Protein AF-A0A525CJ12-F1 (afdb_monomer)

Sequence (76 aa):
MNTSWWRNVTHFTAKEFACPETGEALVSCDLVVMLDKARTFTATPFTITSGYRSPAHNRKVGGVPGSAHTKGLAAD

Solvent-accessible surface area (backbone atoms only — not comparable to full-atom values): 4545 Å² total; per-residue (Å²): 131,88,69,71,65,56,79,78,44,85,81,70,56,65,71,52,29,18,12,90,90,76,64,49,56,50,65,42,68,66,59,52,53,52,51,41,50,50,33,62,74,66,73,46,93,80,77,62,79,40,19,15,30,51,72,66,54,31,53,74,75,69,49,62,90,88,42,46,27,64,70,14,72,40,70,72

Nearest PDB structures (foldseek):
  1lbu-assembly1_A  TM=6.607E-01  e=7.936E-03  Streptomyces albus G

pLDDT: mean 95.02, std 7.67, range [53.25, 98.31]

Radius of gyration: 12.52 Å; Cα contacts (8 Å, |Δi|>4): 101; chains: 1; bounding box: 32×21×31 Å

Mean predicted aligned error: 2.87 Å

Secondary structure (DSSP, 8-state):
--GGGGGG-SS--GGGGS-TTT------HHHHHHHHHHHHHHT-----S-----HHHHHHTTPPTT-GGGGT----

Structure (mmCIF, N/CA/C/O backbone):
data_AF-A0A525CJ12-F1
#
_entry.id   AF-A0A525CJ12-F1
#
loop_
_atom_site.group_PDB
_atom_site.id
_atom_site.type_symbol
_atom_site.label_atom_id
_atom_site.label_alt_id
_atom_site.label_comp_id
_atom_site.label_asym_id
_atom_site.label_entity_id
_atom_site.label_seq_id
_atom_site.pdbx_PDB_ins_code
_atom_site.Cartn_x
_atom_site.Cartn_y
_atom_site.Cartn_z
_atom_site.occupancy
_atom_site.B_iso_or_equiv
_atom_site.auth_seq_id
_atom_site.auth_comp_id
_atom_site.auth_asym_id
_atom_site.auth_atom_id
_atom_site.pdbx_PDB_model_num
ATOM 1 N N . MET A 1 1 ? 8.661 10.096 9.711 1.00 53.25 1 MET A N 1
ATOM 2 C CA . MET A 1 1 ? 8.886 8.811 9.012 1.00 53.25 1 MET A CA 1
ATOM 3 C C . MET A 1 1 ? 9.703 9.098 7.768 1.00 53.25 1 MET A C 1
ATOM 5 O O . MET A 1 1 ? 9.353 10.022 7.045 1.00 53.25 1 MET A O 1
ATOM 9 N N . ASN A 1 2 ? 10.815 8.395 7.558 1.00 57.25 2 ASN A N 1
ATOM 10 C CA . ASN A 1 2 ? 11.644 8.607 6.375 1.00 57.25 2 ASN A CA 1
ATOM 11 C C . ASN A 1 2 ? 10.926 8.008 5.155 1.00 57.25 2 ASN A C 1
ATOM 13 O O . ASN A 1 2 ? 10.880 6.794 4.994 1.00 57.25 2 ASN A O 1
ATOM 17 N N . THR A 1 3 ? 10.316 8.854 4.330 1.00 68.50 3 THR A N 1
ATOM 18 C CA . THR A 1 3 ? 9.613 8.459 3.098 1.00 68.50 3 THR A CA 1
ATOM 19 C C . THR A 1 3 ? 10.573 8.256 1.920 1.00 68.50 3 THR A C 1
ATOM 21 O O . THR A 1 3 ? 10.133 8.076 0.788 1.00 68.50 3 THR A O 1
ATOM 24 N N . SER A 1 4 ? 11.890 8.269 2.166 1.00 81.56 4 SER A N 1
ATOM 25 C CA . SER A 1 4 ? 12.931 8.174 1.137 1.00 81.56 4 SER A CA 1
ATOM 26 C C . SER A 1 4 ? 12.868 6.912 0.280 1.00 81.56 4 SER A C 1
ATOM 28 O O . SER A 1 4 ? 13.374 6.941 -0.841 1.00 81.56 4 SER A O 1
ATOM 30 N N . TRP A 1 5 ? 12.261 5.836 0.783 1.00 89.31 5 TRP A N 1
ATOM 31 C CA . TRP A 1 5 ? 12.172 4.544 0.104 1.00 89.31 5 TRP A CA 1
ATOM 32 C C . TRP A 1 5 ? 11.250 4.561 -1.117 1.00 89.31 5 TRP A C 1
ATOM 34 O O . TRP A 1 5 ? 11.456 3.761 -2.024 1.00 89.31 5 TRP A O 1
ATOM 44 N N . TRP A 1 6 ? 10.311 5.511 -1.205 1.00 93.62 6 TRP A N 1
ATOM 45 C CA . TRP A 1 6 ? 9.472 5.695 -2.396 1.00 93.62 6 TRP A CA 1
ATOM 46 C C . TRP A 1 6 ? 10.289 5.980 -3.660 1.00 93.62 6 TRP A C 1
ATOM 48 O O . TRP A 1 6 ? 9.815 5.721 -4.756 1.00 93.62 6 TRP A O 1
ATOM 58 N N . ARG A 1 7 ? 11.542 6.443 -3.527 1.00 92.06 7 ARG A N 1
ATOM 59 C CA . ARG A 1 7 ? 12.468 6.593 -4.663 1.00 92.06 7 ARG A CA 1
ATOM 60 C C . ARG A 1 7 ? 12.814 5.267 -5.349 1.00 92.06 7 ARG A C 1
ATOM 62 O O . ARG A 1 7 ? 13.275 5.293 -6.481 1.00 92.06 7 ARG A O 1
ATOM 69 N N . ASN A 1 8 ? 12.606 4.139 -4.668 1.00 91.38 8 ASN A N 1
ATOM 70 C CA . ASN A 1 8 ? 12.841 2.794 -5.193 1.00 91.38 8 ASN A CA 1
ATOM 71 C C . ASN A 1 8 ? 11.556 2.131 -5.725 1.00 91.38 8 ASN A C 1
ATOM 73 O O . ASN A 1 8 ? 11.590 0.953 -6.068 1.00 91.38 8 ASN A O 1
ATOM 77 N N . VAL A 1 9 ? 10.432 2.853 -5.750 1.00 96.56 9 VAL A N 1
ATOM 78 C CA . VAL A 1 9 ? 9.144 2.389 -6.280 1.00 96.56 9 VAL A CA 1
ATOM 79 C C . VAL A 1 9 ? 8.901 3.103 -7.599 1.00 96.56 9 VAL A C 1
ATOM 81 O O . VAL A 1 9 ? 8.994 4.326 -7.669 1.00 96.56 9 VAL A O 1
ATOM 84 N N . THR A 1 10 ? 8.598 2.343 -8.646 1.00 97.31 10 THR A N 1
ATOM 85 C CA . THR A 1 10 ? 8.490 2.881 -10.010 1.00 97.31 10 THR A CA 1
A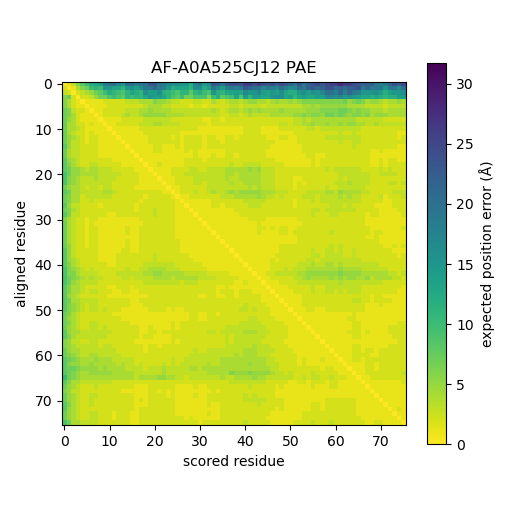TOM 86 C C . THR A 1 10 ? 7.039 3.040 -10.438 1.00 97.31 10 THR A C 1
ATOM 88 O O . THR A 1 10 ? 6.687 3.971 -11.158 1.00 97.31 10 THR A O 1
ATOM 91 N N . HIS A 1 11 ? 6.191 2.110 -10.010 1.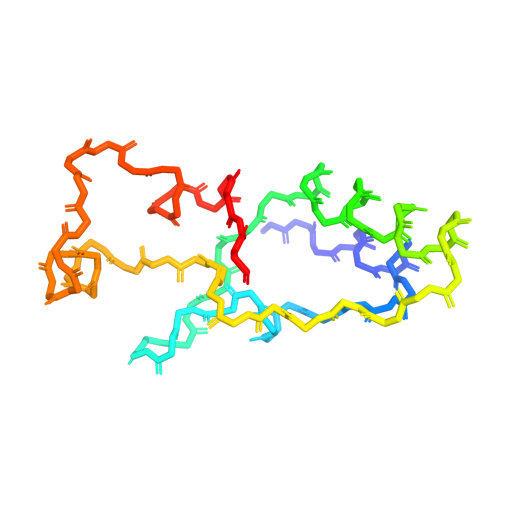00 98.12 11 HIS A N 1
ATOM 92 C CA . HIS A 1 11 ? 4.878 1.888 -10.601 1.00 98.12 11 HIS A CA 1
ATOM 93 C C . HIS A 1 11 ? 3.719 2.435 -9.780 1.00 98.12 11 HIS A C 1
ATOM 95 O O . HIS A 1 11 ? 2.610 2.524 -10.309 1.00 98.12 11 HIS A O 1
ATOM 101 N N . PHE A 1 12 ? 3.966 2.774 -8.517 1.00 97.62 12 PHE A N 1
ATOM 102 C CA . PHE A 1 12 ? 2.938 3.196 -7.576 1.00 97.62 12 PHE A CA 1
ATOM 103 C C . PHE A 1 12 ? 3.325 4.459 -6.816 1.00 97.62 12 PHE A C 1
ATOM 105 O O . PHE A 1 12 ? 4.497 4.766 -6.599 1.00 97.62 12 PHE A O 1
ATOM 112 N N . THR A 1 13 ? 2.304 5.147 -6.328 1.00 96.25 13 THR A N 1
ATOM 113 C CA . THR A 1 13 ? 2.400 6.337 -5.491 1.00 96.25 13 THR A CA 1
ATOM 114 C C . THR A 1 13 ? 1.705 6.116 -4.151 1.00 96.25 13 THR A C 1
ATOM 116 O O . THR A 1 13 ? 0.773 5.323 -4.033 1.00 96.25 13 THR A O 1
ATOM 119 N N . ALA A 1 14 ? 2.094 6.878 -3.126 1.00 95.38 14 ALA A N 1
ATOM 120 C CA . ALA A 1 14 ? 1.451 6.795 -1.811 1.00 95.38 14 ALA A CA 1
ATOM 121 C C . ALA A 1 14 ? -0.064 7.070 -1.864 1.00 95.38 14 ALA A C 1
ATOM 123 O O . ALA A 1 14 ? -0.823 6.499 -1.084 1.00 95.38 14 ALA A O 1
ATOM 124 N N . LYS A 1 15 ? -0.511 7.921 -2.799 1.00 96.50 15 LYS A N 1
ATOM 125 C CA . LYS A 1 15 ? -1.920 8.301 -2.950 1.00 96.50 15 LYS A CA 1
ATOM 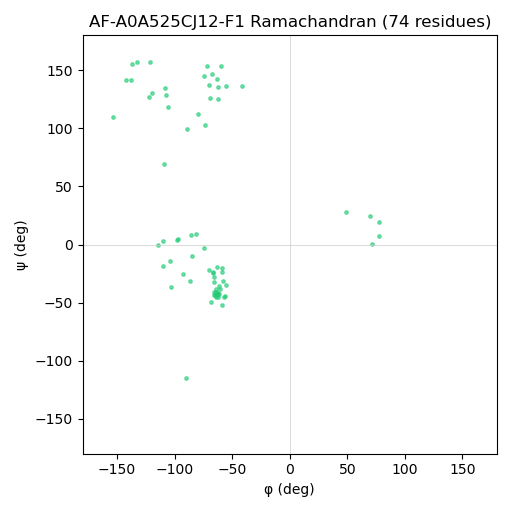126 C C . LYS A 1 15 ? -2.807 7.125 -3.366 1.00 96.50 15 LYS A C 1
ATOM 128 O O . LYS A 1 15 ? -3.954 7.076 -2.942 1.00 96.50 15 LYS A O 1
ATOM 133 N N . GLU A 1 16 ? -2.288 6.181 -4.146 1.00 97.75 16 GLU A N 1
ATOM 134 C CA . GLU A 1 16 ? -3.035 4.984 -4.566 1.00 97.75 16 GLU A CA 1
ATOM 135 C C . GLU A 1 16 ? -3.353 4.050 -3.393 1.00 97.75 16 GLU A C 1
ATOM 137 O O . GLU A 1 16 ? -4.331 3.314 -3.433 1.00 97.75 16 GLU A O 1
ATOM 142 N N . PHE A 1 17 ? -2.573 4.127 -2.312 1.00 97.81 17 PHE A N 1
ATOM 143 C CA . PHE A 1 17 ? -2.814 3.366 -1.087 1.00 97.81 17 PHE A CA 1
ATOM 144 C C . PHE A 1 17 ? -3.547 4.172 -0.010 1.00 97.81 17 PHE A C 1
ATOM 146 O O . PHE A 1 17 ? -3.715 3.679 1.107 1.00 97.81 17 PHE A O 1
ATOM 153 N N . ALA A 1 18 ? -3.952 5.411 -0.296 1.00 97.75 18 ALA A N 1
ATOM 154 C CA . ALA A 1 18 ? -4.606 6.257 0.688 1.00 97.75 18 ALA A CA 1
ATOM 155 C C . ALA A 1 18 ? -6.051 5.816 0.945 1.00 97.75 18 ALA A C 1
ATOM 157 O O . ALA A 1 18 ? -6.773 5.414 0.034 1.00 97.75 18 ALA A O 1
ATOM 158 N N . CYS A 1 19 ? -6.497 5.959 2.191 1.00 97.38 19 CYS A N 1
ATOM 159 C CA . CYS A 1 19 ? -7.903 5.802 2.535 1.00 97.38 19 CYS A CA 1
ATOM 160 C C . CYS A 1 19 ? -8.727 6.866 1.788 1.00 97.38 19 CYS A C 1
ATOM 162 O O . CYS A 1 19 ? -8.452 8.057 1.954 1.00 97.38 19 CYS A O 1
ATOM 164 N N . PRO A 1 20 ? -9.756 6.489 1.007 1.00 93.00 20 PRO A N 1
ATOM 165 C CA . PRO A 1 20 ? -10.489 7.433 0.160 1.00 93.00 20 PRO A CA 1
ATOM 166 C C . PRO A 1 20 ? -11.278 8.471 0.965 1.00 93.00 20 PRO A C 1
ATOM 168 O O . PRO A 1 20 ? -11.549 9.560 0.471 1.00 93.00 20 PRO A O 1
ATOM 171 N N . GLU A 1 21 ? -11.640 8.149 2.210 1.00 94.44 21 GLU A N 1
ATOM 172 C CA . GLU A 1 21 ? -12.411 9.050 3.072 1.00 94.44 21 GLU A CA 1
ATOM 173 C C . GLU A 1 21 ? -11.540 10.029 3.859 1.00 94.44 21 GLU A C 1
ATOM 175 O O . GLU A 1 21 ? -11.984 11.135 4.149 1.00 94.44 21 GLU A O 1
ATOM 180 N N . THR A 1 22 ? -10.319 9.633 4.230 1.00 95.81 22 THR A N 1
ATOM 181 C CA . THR A 1 22 ? -9.451 10.455 5.094 1.00 95.81 22 THR A CA 1
ATOM 182 C C . THR A 1 22 ? -8.243 11.029 4.363 1.00 95.81 22 THR A C 1
ATOM 184 O O . THR A 1 22 ? -7.618 11.959 4.859 1.00 95.81 22 THR A O 1
ATOM 187 N N . GLY A 1 23 ? -7.879 10.476 3.203 1.00 95.31 23 GLY A N 1
ATOM 188 C CA . GLY A 1 23 ? -6.641 10.792 2.491 1.00 95.31 23 GLY A CA 1
ATOM 189 C C . GLY A 1 23 ? -5.375 10.256 3.170 1.00 95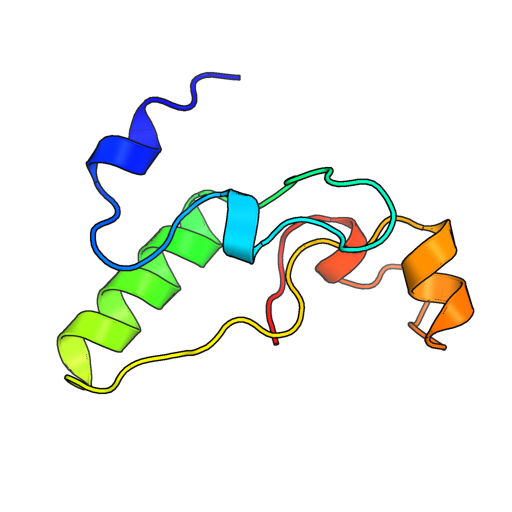.31 23 GLY A C 1
ATOM 190 O O . GLY A 1 23 ? -4.275 10.454 2.656 1.00 95.31 23 GLY A O 1
ATOM 191 N N . GLU A 1 24 ? -5.500 9.569 4.308 1.00 95.31 24 GLU A N 1
ATOM 192 C CA . GLU A 1 24 ? -4.359 9.011 5.032 1.00 95.31 24 GLU A CA 1
ATOM 193 C C . GLU A 1 24 ? -3.739 7.850 4.250 1.00 95.31 24 GLU A C 1
ATOM 195 O O . GLU A 1 24 ? -4.422 6.884 3.915 1.00 95.31 24 GLU A O 1
ATOM 200 N N . ALA A 1 25 ? -2.432 7.923 4.000 1.00 92.75 25 ALA A N 1
ATOM 201 C CA . ALA A 1 25 ? -1.662 6.903 3.291 1.00 92.75 25 ALA A CA 1
ATOM 202 C C . ALA A 1 25 ? -0.726 6.154 4.251 1.00 92.75 25 ALA A C 1
ATOM 204 O O . ALA A 1 25 ? 0.496 6.317 4.209 1.00 92.75 25 ALA A O 1
ATOM 205 N N . LEU A 1 26 ? -1.301 5.349 5.149 1.00 94.50 26 LEU A N 1
ATOM 206 C CA . LEU A 1 26 ? -0.532 4.474 6.033 1.00 94.50 26 LEU A CA 1
ATOM 207 C C . LEU A 1 26 ? -0.320 3.126 5.341 1.00 94.50 26 LEU A C 1
ATOM 209 O O . LEU A 1 26 ? -1.209 2.283 5.332 1.00 94.50 26 LEU A O 1
ATOM 213 N N . VAL A 1 27 ? 0.855 2.931 4.743 1.00 96.31 27 VAL A N 1
ATOM 214 C CA . VAL A 1 27 ? 1.192 1.710 3.999 1.00 96.31 27 VAL A CA 1
ATOM 215 C C . VAL A 1 27 ? 2.616 1.253 4.305 1.00 96.31 27 VAL A C 1
ATOM 217 O O . VAL A 1 27 ? 3.527 2.068 4.472 1.00 96.31 27 VAL A O 1
ATOM 220 N N . SER A 1 28 ? 2.804 -0.061 4.397 1.00 96.50 28 SER A N 1
ATOM 221 C CA . SER A 1 28 ? 4.113 -0.677 4.596 1.00 96.50 28 SER A CA 1
ATOM 222 C C . SER A 1 28 ? 4.994 -0.555 3.351 1.00 96.50 28 SER A C 1
ATOM 224 O O . SER A 1 28 ? 4.549 -0.821 2.235 1.00 96.50 28 SER A O 1
ATOM 226 N N . CYS A 1 29 ? 6.272 -0.227 3.562 1.00 95.75 29 CYS A N 1
ATOM 227 C CA . CYS A 1 29 ? 7.298 -0.251 2.518 1.00 95.75 29 CYS A CA 1
ATOM 228 C C . CYS A 1 29 ? 7.397 -1.630 1.855 1.00 95.75 29 CYS A C 1
ATOM 230 O O . CYS A 1 29 ? 7.443 -1.724 0.630 1.00 95.75 29 CYS A O 1
ATOM 232 N N . ASP A 1 30 ? 7.384 -2.699 2.652 1.00 96.62 30 ASP A N 1
ATOM 233 C CA . ASP A 1 30 ? 7.564 -4.063 2.154 1.00 96.62 30 ASP A CA 1
ATOM 234 C C . ASP A 1 30 ? 6.420 -4.479 1.226 1.00 96.62 30 ASP A C 1
ATOM 236 O O . ASP A 1 30 ? 6.669 -5.049 0.166 1.00 96.62 30 ASP A O 1
ATOM 240 N N . LEU A 1 31 ? 5.178 -4.122 1.578 1.00 97.44 31 LEU A N 1
ATOM 241 C CA . LEU A 1 31 ? 4.009 -4.370 0.733 1.00 97.44 31 LEU A CA 1
ATOM 242 C C . LEU A 1 31 ? 4.172 -3.697 -0.635 1.00 97.44 31 LEU A C 1
ATOM 244 O O . LEU A 1 31 ? 4.036 -4.351 -1.667 1.00 97.44 31 LEU A O 1
ATOM 248 N N . VAL A 1 32 ? 4.492 -2.401 -0.645 1.00 97.69 32 VAL A N 1
ATOM 249 C CA . VAL A 1 32 ? 4.604 -1.629 -1.890 1.00 97.69 32 VAL A CA 1
ATOM 250 C C . VAL A 1 32 ? 5.759 -2.137 -2.750 1.00 97.69 32 VAL A C 1
ATOM 252 O O . VAL A 1 32 ? 5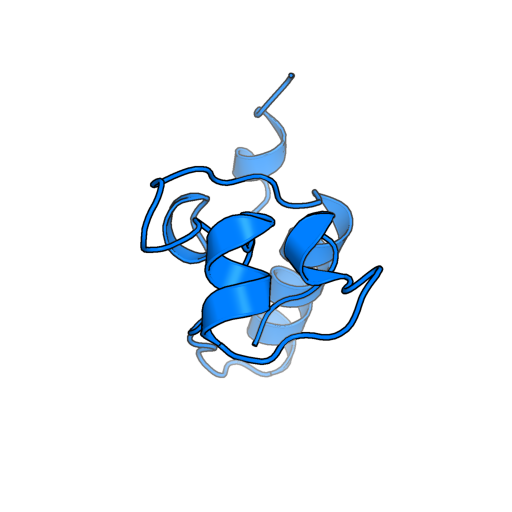.585 -2.322 -3.951 1.00 97.69 32 VAL A O 1
ATOM 255 N N . VAL A 1 33 ? 6.919 -2.425 -2.155 1.00 96.81 33 VAL A N 1
ATOM 256 C CA . VAL A 1 33 ? 8.076 -2.960 -2.889 1.00 96.81 33 VAL A CA 1
ATOM 257 C C . VAL A 1 33 ? 7.778 -4.345 -3.473 1.00 96.81 33 VAL A C 1
ATOM 259 O O . VAL A 1 33 ? 8.201 -4.636 -4.592 1.00 96.81 33 VAL A O 1
ATOM 262 N N . MET A 1 34 ? 7.050 -5.209 -2.759 1.00 97.25 34 MET A N 1
ATOM 263 C CA . MET A 1 34 ? 6.640 -6.511 -3.298 1.00 97.25 34 MET A CA 1
ATOM 264 C C . MET A 1 34 ? 5.664 -6.363 -4.469 1.00 97.25 34 MET A C 1
ATOM 266 O O . MET A 1 34 ? 5.846 -7.029 -5.488 1.00 97.25 34 MET A O 1
ATOM 270 N N . LEU A 1 35 ? 4.679 -5.465 -4.364 1.00 98.06 35 LEU A N 1
ATOM 271 C CA . LEU A 1 35 ? 3.741 -5.178 -5.452 1.00 98.06 35 LEU A CA 1
ATOM 272 C C . LEU A 1 35 ? 4.451 -4.588 -6.680 1.00 98.06 35 LEU A C 1
ATOM 274 O O . LEU A 1 35 ? 4.179 -5.009 -7.801 1.00 98.06 35 LEU A O 1
ATOM 278 N N . ASP A 1 36 ? 5.391 -3.659 -6.485 1.00 98.19 36 ASP A N 1
ATOM 279 C CA . ASP A 1 36 ? 6.175 -3.031 -7.561 1.00 98.19 36 ASP A CA 1
ATOM 280 C C . ASP A 1 36 ? 7.018 -4.063 -8.329 1.00 98.19 36 ASP A C 1
ATOM 282 O O . ASP A 1 36 ? 7.022 -4.097 -9.566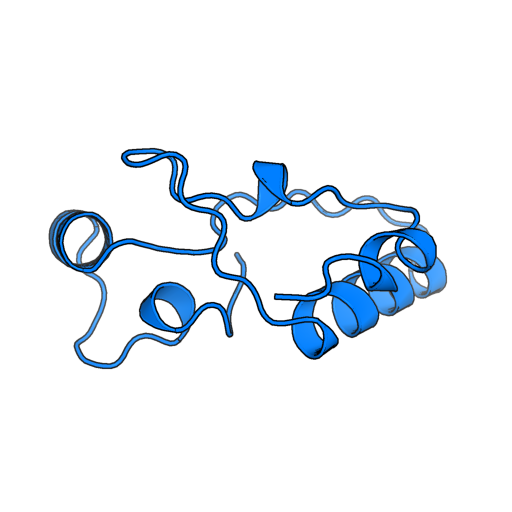 1.00 98.19 36 ASP A O 1
ATOM 286 N N . LYS A 1 37 ? 7.647 -4.990 -7.594 1.00 97.75 37 LYS A N 1
ATOM 287 C CA . LYS A 1 37 ? 8.363 -6.137 -8.169 1.00 97.75 37 LYS A CA 1
ATOM 288 C C . LYS A 1 37 ? 7.426 -7.079 -8.918 1.00 97.75 37 LYS A C 1
ATOM 290 O O . LYS A 1 37 ? 7.753 -7.486 -10.029 1.00 97.75 37 LYS A O 1
ATOM 295 N N . ALA A 1 38 ? 6.270 -7.413 -8.346 1.00 98.12 38 ALA A N 1
ATOM 296 C CA . ALA A 1 38 ? 5.292 -8.291 -8.984 1.00 98.12 38 ALA A CA 1
ATOM 297 C C . ALA A 1 38 ? 4.735 -7.685 -10.285 1.00 98.12 38 ALA A C 1
ATOM 299 O O . ALA A 1 38 ? 4.658 -8.374 -11.304 1.00 98.12 38 ALA A O 1
ATOM 300 N N . ARG A 1 39 ? 4.427 -6.382 -10.294 1.00 98.25 39 ARG A N 1
ATOM 301 C CA . ARG A 1 39 ? 4.021 -5.647 -11.501 1.00 98.25 39 ARG A CA 1
ATOM 302 C C . ARG A 1 39 ? 5.123 -5.636 -12.562 1.00 98.25 39 ARG A C 1
ATOM 304 O O . ARG A 1 39 ? 4.842 -5.866 -13.734 1.00 98.25 39 ARG A O 1
ATOM 311 N N . THR A 1 40 ? 6.378 -5.434 -12.158 1.00 97.88 40 THR A N 1
ATOM 312 C CA . THR A 1 40 ? 7.530 -5.507 -13.074 1.00 97.88 40 THR A CA 1
ATOM 313 C C . THR A 1 40 ? 7.686 -6.907 -13.672 1.00 97.88 40 THR A C 1
ATOM 315 O O . THR A 1 40 ? 7.857 -7.044 -14.878 1.00 97.88 40 THR A O 1
ATOM 318 N N . PHE A 1 41 ? 7.583 -7.949 -12.845 1.00 98.31 41 PHE A N 1
ATOM 319 C CA . PHE A 1 41 ? 7.740 -9.342 -13.265 1.00 98.31 41 PHE A CA 1
ATOM 320 C C . PHE A 1 41 ? 6.641 -9.802 -14.230 1.00 98.31 41 PHE A C 1
ATOM 322 O O . PHE A 1 41 ? 6.916 -10.495 -15.203 1.00 98.31 41 PHE A O 1
ATOM 329 N N . THR A 1 42 ? 5.395 -9.409 -13.967 1.00 97.88 42 THR A N 1
ATOM 330 C CA . THR A 1 42 ? 4.234 -9.805 -14.781 1.00 97.88 42 THR A CA 1
ATOM 331 C C . THR A 1 42 ? 4.015 -8.917 -16.004 1.00 97.88 42 THR A C 1
ATOM 333 O O . THR A 1 42 ? 3.161 -9.236 -16.831 1.00 97.88 42 THR A O 1
ATOM 336 N N . ALA A 1 43 ? 4.732 -7.789 -16.104 1.00 96.88 43 ALA A N 1
ATOM 337 C CA . ALA A 1 43 ? 4.546 -6.760 -17.130 1.00 96.88 43 ALA A CA 1
ATOM 338 C C . ALA A 1 43 ? 3.074 -6.325 -17.313 1.00 96.88 43 ALA A C 1
ATOM 340 O O . ALA A 1 43 ? 2.671 -5.894 -18.393 1.00 96.88 43 ALA A O 1
ATOM 341 N N . THR A 1 44 ? 2.267 -6.433 -16.252 1.00 96.06 44 THR A N 1
ATOM 342 C CA . THR A 1 44 ? 0.827 -6.150 -16.263 1.00 96.06 44 THR A CA 1
ATOM 343 C C . THR A 1 44 ? 0.517 -5.026 -15.272 1.00 96.06 44 THR A C 1
ATOM 345 O O . THR A 1 44 ? 0.953 -5.101 -14.122 1.00 96.06 44 THR A O 1
ATOM 348 N N . PRO A 1 45 ? -0.225 -3.973 -15.666 1.00 97.38 45 PRO A N 1
ATOM 349 C CA . PRO A 1 45 ? -0.626 -2.918 -14.741 1.00 97.38 45 PRO A CA 1
ATOM 350 C C . PRO A 1 45 ? -1.526 -3.453 -13.623 1.00 97.38 45 PRO A C 1
ATOM 352 O O . PRO A 1 45 ? -2.479 -4.181 -13.889 1.00 97.38 45 PRO A O 1
ATOM 355 N N . PHE A 1 46 ? -1.255 -3.045 -12.383 1.00 97.94 46 PHE A N 1
ATOM 356 C CA . PHE A 1 46 ? -2.125 -3.308 -11.235 1.00 97.94 46 PHE A CA 1
ATOM 357 C C . PHE A 1 46 ? -2.790 -2.003 -10.813 1.00 97.94 46 PHE A C 1
ATOM 359 O O . PHE A 1 46 ? -2.116 -0.978 -10.699 1.00 97.94 46 PHE A O 1
ATOM 366 N N . THR A 1 47 ? -4.094 -2.050 -10.567 1.00 97.69 47 THR A N 1
ATOM 367 C CA . THR A 1 47 ? -4.858 -0.923 -10.033 1.00 97.69 47 THR A CA 1
ATOM 368 C C . THR A 1 47 ? -5.167 -1.200 -8.575 1.00 97.69 47 THR A C 1
ATOM 370 O O . THR A 1 47 ? -5.869 -2.159 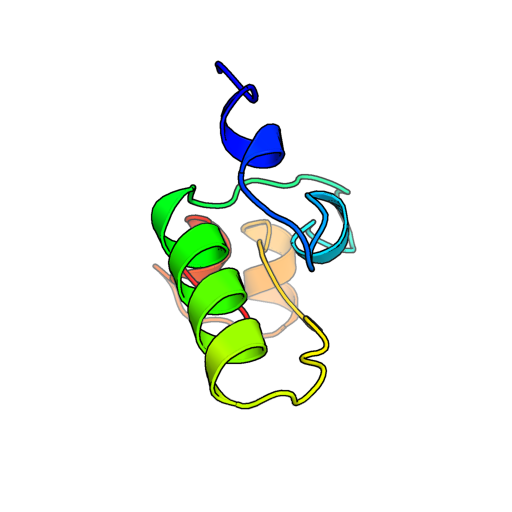-8.283 1.00 97.69 47 THR A O 1
ATOM 373 N N . ILE A 1 48 ? -4.666 -0.349 -7.680 1.00 97.75 48 ILE A N 1
ATOM 374 C CA . ILE A 1 48 ? -5.025 -0.411 -6.264 1.00 97.75 48 ILE A CA 1
ATOM 375 C C . ILE A 1 48 ? -6.382 0.266 -6.098 1.00 97.75 48 ILE A C 1
ATOM 377 O O . ILE A 1 48 ? -6.525 1.470 -6.311 1.00 97.75 48 ILE A O 1
ATOM 381 N N . THR A 1 49 ? -7.387 -0.525 -5.752 1.00 96.62 49 THR A N 1
ATOM 382 C CA . THR A 1 49 ? -8.749 -0.051 -5.488 1.00 96.62 49 THR A CA 1
ATOM 383 C C . THR A 1 49 ? -8.958 0.251 -4.010 1.00 96.62 49 THR A C 1
ATOM 385 O O . THR A 1 49 ? -9.782 1.099 -3.662 1.00 96.62 49 THR A O 1
ATOM 388 N N . SER A 1 50 ? -8.185 -0.394 -3.130 1.00 96.25 50 SER A N 1
ATOM 389 C CA . SER A 1 50 ? -8.223 -0.126 -1.697 1.00 96.25 50 SER A CA 1
ATOM 390 C C . SER A 1 50 ? -6.894 -0.450 -1.015 1.00 96.25 50 SER A C 1
ATOM 392 O O . SER A 1 50 ? -6.576 -1.611 -0.788 1.00 96.25 50 SER A O 1
ATOM 394 N N . GLY A 1 51 ? -6.166 0.576 -0.571 1.00 97.31 51 GLY A N 1
ATOM 395 C CA . GLY A 1 51 ? -5.000 0.424 0.306 1.00 97.31 51 GLY A CA 1
ATOM 396 C C . GLY A 1 51 ? -5.365 0.479 1.790 1.00 97.31 51 GLY A C 1
ATOM 397 O O . GLY A 1 51 ? -6.071 -0.383 2.317 1.00 97.31 51 GLY A O 1
ATOM 398 N N . TYR A 1 52 ? -4.879 1.508 2.483 1.00 98.19 52 TYR A N 1
ATOM 399 C CA . TYR A 1 52 ? -5.208 1.763 3.880 1.00 98.19 52 TYR A CA 1
ATOM 400 C C . TYR A 1 52 ? -6.697 2.058 4.061 1.00 98.19 52 TYR A C 1
ATOM 402 O O . TYR A 1 52 ? -7.313 2.776 3.275 1.00 98.19 52 TYR A O 1
ATOM 410 N N . ARG A 1 53 ? -7.269 1.563 5.160 1.00 98.31 53 ARG A N 1
ATOM 411 C CA . ARG A 1 53 ? -8.616 1.935 5.600 1.00 98.31 53 ARG A CA 1
ATOM 412 C C . ARG A 1 53 ? -8.539 2.496 7.007 1.00 98.31 53 ARG A C 1
ATOM 414 O O . ARG A 1 53 ? -8.050 1.822 7.911 1.00 98.31 53 ARG A O 1
ATOM 421 N N . SER A 1 54 ? -9.093 3.688 7.223 1.00 97.56 54 SER A N 1
ATOM 422 C CA . SER A 1 54 ? -9.315 4.162 8.590 1.00 97.56 54 SER A CA 1
ATOM 423 C C . SER A 1 54 ? -10.240 3.181 9.332 1.00 97.56 54 SER A C 1
ATOM 425 O O . SER A 1 54 ? -11.064 2.511 8.697 1.00 97.56 54 SER A O 1
ATOM 427 N N . PRO A 1 55 ? -10.177 3.083 10.672 1.00 96.88 55 PRO A N 1
ATOM 428 C CA . PRO A 1 55 ? -11.082 2.211 11.421 1.00 96.88 55 PRO A CA 1
ATOM 429 C C . PRO A 1 55 ? -12.566 2.490 11.141 1.00 96.88 55 PRO A C 1
ATOM 431 O O . PRO A 1 55 ? -13.374 1.562 11.121 1.00 96.88 55 PRO A O 1
ATOM 434 N N . ALA A 1 56 ? -12.929 3.756 10.9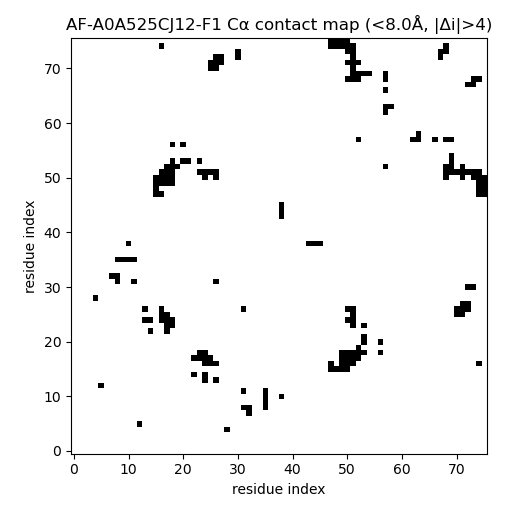08 1.00 97.06 56 ALA A N 1
ATOM 435 C CA . ALA A 1 56 ? -14.290 4.153 10.555 1.00 97.06 56 ALA A CA 1
ATOM 436 C C . ALA A 1 56 ? -14.687 3.653 9.160 1.00 97.06 56 ALA A C 1
ATOM 438 O O . ALA A 1 56 ? -15.723 2.999 9.030 1.00 97.06 56 ALA A O 1
ATOM 439 N N . HIS A 1 57 ? -13.838 3.879 8.153 1.00 97.31 57 HIS A N 1
ATOM 440 C CA . HIS A 1 57 ? -14.088 3.407 6.794 1.00 97.31 57 HIS A CA 1
ATOM 441 C C . HIS A 1 57 ? -14.141 1.873 6.738 1.00 97.31 57 HIS A C 1
ATOM 443 O O . HIS A 1 57 ? -15.073 1.316 6.168 1.00 97.31 57 HIS A O 1
ATOM 449 N N . ASN A 1 58 ? -13.219 1.176 7.421 1.00 98.06 58 ASN A N 1
ATOM 450 C CA . ASN A 1 58 ? -13.219 -0.287 7.506 1.00 98.06 58 ASN A CA 1
ATOM 451 C C . ASN A 1 58 ? -14.539 -0.825 8.076 1.00 98.06 58 ASN A C 1
ATOM 453 O O . ASN A 1 58 ? -15.101 -1.746 7.499 1.00 98.06 58 ASN A O 1
ATOM 457 N N . ARG A 1 59 ? -15.076 -0.236 9.157 1.00 97.56 59 ARG A N 1
ATOM 458 C CA . ARG A 1 59 ? -16.394 -0.632 9.690 1.00 97.56 59 ARG A CA 1
ATOM 459 C C . ARG A 1 59 ? -17.526 -0.358 8.702 1.00 97.56 59 ARG A C 1
ATOM 461 O O . ARG A 1 59 ? -18.402 -1.200 8.545 1.00 97.56 59 ARG A O 1
ATOM 468 N N . LYS A 1 60 ? -17.507 0.801 8.038 1.00 97.38 60 LYS A N 1
ATOM 469 C CA . LYS A 1 60 ? -18.542 1.211 7.078 1.00 97.38 60 LYS A CA 1
ATOM 470 C C . LYS A 1 60 ? -18.655 0.248 5.895 1.00 97.38 60 LYS A C 1
ATOM 472 O O . LYS A 1 60 ? -19.766 -0.043 5.469 1.00 97.38 60 LYS A O 1
ATOM 477 N N . VAL A 1 61 ? -17.530 -0.268 5.399 1.00 96.50 61 VAL A N 1
ATOM 478 C CA . VAL A 1 61 ? -17.500 -1.254 4.303 1.00 96.50 61 VAL A CA 1
ATOM 479 C C . VAL A 1 61 ? -17.647 -2.708 4.781 1.00 96.50 61 VAL A C 1
ATOM 481 O O . VAL A 1 61 ? -17.474 -3.628 3.990 1.00 96.50 61 VAL A O 1
ATOM 484 N N . GLY A 1 62 ? -17.946 -2.940 6.067 1.00 97.38 62 GLY A N 1
ATOM 485 C CA . GLY A 1 62 ? -18.145 -4.285 6.624 1.00 97.38 62 GLY A CA 1
ATOM 486 C C . GLY A 1 62 ? -16.857 -5.076 6.885 1.00 97.38 62 GLY A C 1
ATOM 487 O O . GLY A 1 62 ? -16.892 -6.298 6.993 1.00 97.38 62 GLY A O 1
ATOM 488 N N . GLY A 1 63 ? -15.710 -4.402 6.985 1.00 96.56 63 GLY A N 1
ATOM 489 C CA . GLY A 1 63 ? -14.425 -5.028 7.277 1.00 96.56 63 GLY A CA 1
ATOM 490 C C . GLY A 1 63 ? -14.341 -5.598 8.696 1.00 96.56 63 GLY A C 1
ATOM 491 O O . GLY A 1 63 ? -14.876 -5.040 9.656 1.00 96.56 63 GLY A O 1
ATOM 492 N N . VAL A 1 64 ? -13.603 -6.699 8.842 1.00 97.31 64 VAL A N 1
ATOM 493 C CA . VAL A 1 64 ? -13.453 -7.411 10.120 1.00 97.31 64 VAL A CA 1
ATOM 494 C C . VAL A 1 64 ? -12.577 -6.649 11.128 1.00 97.31 64 VAL A C 1
ATOM 496 O O . VAL A 1 64 ? -11.683 -5.888 10.730 1.00 97.31 64 VAL A O 1
ATOM 499 N N . PRO A 1 65 ? -12.772 -6.865 12.444 1.00 94.56 65 PRO A N 1
ATOM 500 C CA . PRO A 1 65 ? -11.829 -6.413 13.461 1.00 94.56 65 PRO A CA 1
ATOM 501 C C . PRO A 1 65 ? -10.417 -6.945 13.188 1.00 94.56 65 PRO A C 1
ATOM 503 O O . PRO A 1 65 ? -10.231 -8.110 12.853 1.00 94.56 65 PRO A O 1
ATOM 506 N N . GLY A 1 66 ? -9.406 -6.086 13.327 1.00 94.56 66 GLY A N 1
ATOM 507 C CA . GLY A 1 66 ? -8.007 -6.473 13.114 1.00 94.56 66 GLY A CA 1
ATOM 508 C C . GLY A 1 66 ? -7.566 -6.591 11.650 1.00 94.56 66 GLY A C 1
ATOM 509 O O . GLY A 1 66 ? -6.427 -7.015 11.429 1.00 94.56 66 GLY A O 1
ATOM 510 N N . SER A 1 67 ? -8.421 -6.187 10.697 1.00 97.75 67 SER A N 1
ATOM 511 C CA . SER A 1 67 ? -8.142 -6.115 9.254 1.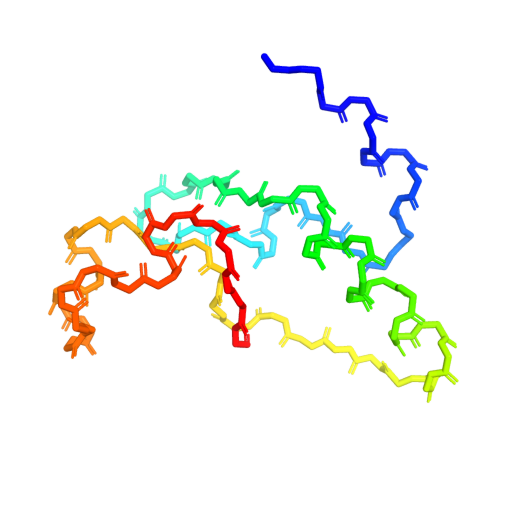00 97.75 67 SER A CA 1
ATOM 512 C C . SER A 1 67 ? -6.741 -5.572 8.941 1.00 97.75 67 SER A C 1
ATOM 514 O O . SER A 1 67 ? -6.278 -4.587 9.522 1.00 97.75 67 SER A O 1
ATOM 516 N N . ALA A 1 68 ? -6.053 -6.202 7.989 1.00 98.25 68 ALA A N 1
ATOM 517 C CA . ALA A 1 68 ? -4.726 -5.772 7.556 1.00 98.25 68 ALA A CA 1
ATOM 518 C C . ALA A 1 68 ? -4.748 -4.391 6.873 1.00 98.25 68 ALA A C 1
ATOM 520 O O . ALA A 1 68 ? -3.781 -3.635 7.001 1.00 98.25 68 ALA A O 1
ATOM 521 N N . HIS A 1 69 ? -5.868 -4.002 6.248 1.00 98.06 69 HIS A N 1
ATOM 522 C CA . HIS A 1 69 ? -6.026 -2.662 5.673 1.00 98.06 69 HIS A CA 1
ATOM 523 C C . HIS A 1 69 ? -5.929 -1.561 6.731 1.00 98.06 69 HIS A C 1
ATOM 525 O O . HIS A 1 69 ? -5.345 -0.516 6.465 1.00 98.06 69 HIS A O 1
ATOM 531 N N . THR A 1 70 ? -6.423 -1.791 7.955 1.00 97.81 70 THR A N 1
ATOM 532 C CA . THR A 1 70 ? -6.322 -0.795 9.041 1.00 97.81 70 THR A CA 1
ATOM 533 C C . THR A 1 70 ? -4.917 -0.692 9.632 1.00 97.81 70 THR A C 1
ATOM 535 O O . THR A 1 70 ? -4.682 0.106 10.531 1.00 97.81 70 THR A O 1
ATOM 538 N N . LYS A 1 71 ? -3.987 -1.529 9.165 1.00 97.69 71 LYS A N 1
ATOM 539 C CA . LYS A 1 71 ? -2.579 -1.555 9.580 1.00 97.69 71 LYS A CA 1
ATOM 540 C C . LYS A 1 71 ? -1.632 -1.175 8.435 1.00 97.69 71 LYS A C 1
ATOM 542 O O . LYS A 1 71 ? -0.424 -1.180 8.638 1.00 97.69 71 LYS A O 1
ATOM 547 N N . GLY A 1 72 ? -2.159 -0.884 7.240 1.00 97.38 72 GLY A N 1
ATOM 548 C CA . GLY A 1 72 ? -1.349 -0.604 6.049 1.00 97.38 72 GLY A CA 1
ATOM 549 C C . GLY A 1 72 ? -0.600 -1.813 5.496 1.00 97.38 72 GLY A C 1
ATOM 550 O O . GLY A 1 72 ? 0.452 -1.653 4.879 1.00 97.38 72 GLY A O 1
ATOM 551 N N . LEU A 1 73 ? -1.105 -3.018 5.766 1.00 98.19 73 LEU A N 1
ATOM 552 C CA . LEU A 1 73 ? -0.457 -4.287 5.421 1.00 98.19 73 LEU A CA 1
ATOM 553 C C . LEU A 1 73 ? -1.184 -5.051 4.307 1.00 98.19 73 LEU A C 1
ATOM 555 O O . LEU A 1 73 ? -0.781 -6.162 3.981 1.00 98.19 73 LEU A O 1
ATOM 559 N N . ALA A 1 74 ? -2.247 -4.481 3.739 1.00 97.62 74 ALA A N 1
ATOM 560 C CA . ALA A 1 74 ? -3.012 -5.080 2.652 1.00 97.62 74 ALA A CA 1
ATOM 561 C C . ALA A 1 74 ? -3.364 -4.044 1.585 1.00 97.62 74 ALA A C 1
ATOM 563 O O . ALA A 1 74 ? -3.448 -2.846 1.870 1.00 97.62 74 ALA A O 1
ATOM 564 N N . ALA A 1 75 ? -3.580 -4.544 0.375 1.00 97.62 75 ALA A N 1
ATOM 565 C CA . ALA A 1 75 ? -4.115 -3.806 -0.749 1.00 97.62 75 ALA A CA 1
ATOM 566 C C . ALA A 1 75 ? -5.047 -4.731 -1.540 1.00 97.62 75 ALA A C 1
ATOM 568 O O . ALA A 1 75 ? -4.736 -5.916 -1.678 1.00 97.62 75 ALA A O 1
ATOM 569 N N . ASP A 1 76 ? -6.145 -4.164 -2.031 1.00 96.62 76 ASP A N 1
ATOM 570 C CA . ASP A 1 76 ? -7.028 -4.766 -3.033 1.00 96.62 76 ASP A CA 1
ATOM 571 C C . ASP A 1 76 ? -6.800 -4.099 -4.391 1.00 96.62 76 ASP A C 1
ATOM 573 O O . ASP A 1 76 ? -6.746 -2.840 -4.424 1.00 96.62 76 ASP A O 1
#

Foldseek 3Di:
DPPVLCVVADQDDLQQQAAPVPSDRQADSVQRNVVSVVCVVVVDHDRFPYFAHDPVRCVVVVHDPPDVSPNNNDTD